Protein AF-A0A6G3WTQ7-F1 (afdb_monomer)

Foldseek 3Di:
DDDDDDDDDDDPDDDDPDPDDDDDDDPDPQDQEEWEWEDACDPPDTPDGDPDHDFFKYKYKYAYAVVSHHPPQDKWWKAWDQPDPQADNQDGDIDIAGCPDPVSRIDIDMGGGDPHHIDIDTD

Mean predicted aligned error: 11.25 Å

Sequence (123 aa):
MALLASLLMVLGLTSTAAYGKGGDAPPAAAADQVLTWTAGDPIDRYLSAPKTAVAGRATIVFENSTATGNTTSMPHTLTFSVSDPEFNNDVQLNILANPGDAEGGKHSVEVTLSPGRYFYHCT

Secondary structure (DSSP, 8-state):
------------------------PPPP----EEEEEE--S-SS--SB--S---SEEEEEEEE-STTTT--S---EEEEE--S-TTS------EEEE-TTSTTTTEEEEEEEEPSS---EE--

Structure (mmCIF, N/CA/C/O backbone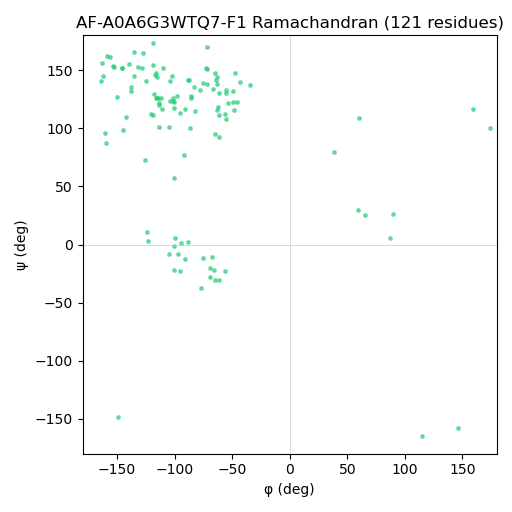):
data_AF-A0A6G3WTQ7-F1
#
_entry.id   AF-A0A6G3WTQ7-F1
#
loop_
_atom_site.group_PDB
_atom_site.id
_atom_site.type_symbol
_atom_site.label_atom_id
_atom_site.label_alt_id
_atom_site.label_comp_id
_atom_site.label_asym_id
_atom_site.label_entity_id
_atom_site.label_seq_id
_atom_site.pdbx_PDB_ins_code
_atom_site.Cartn_x
_atom_site.Cartn_y
_atom_site.Cartn_z
_atom_site.occupancy
_atom_site.B_iso_or_equiv
_atom_site.auth_seq_id
_atom_site.auth_comp_id
_atom_site.auth_asym_id
_atom_site.auth_atom_id
_atom_site.pdbx_PDB_model_num
ATOM 1 N N . MET A 1 1 ? -6.440 -67.638 20.019 1.00 42.34 1 MET A N 1
ATOM 2 C CA . MET A 1 1 ? -5.842 -66.297 19.828 1.00 42.34 1 MET A CA 1
ATOM 3 C C . MET A 1 1 ? -6.607 -65.636 18.690 1.00 42.34 1 MET A C 1
ATOM 5 O O . MET A 1 1 ? -6.567 -66.205 17.615 1.00 42.34 1 MET A O 1
ATOM 9 N N . ALA A 1 2 ? -7.404 -64.576 18.801 1.00 44.59 2 ALA A N 1
ATOM 10 C CA . ALA A 1 2 ? -7.701 -63.565 19.822 1.00 44.59 2 ALA A CA 1
ATOM 11 C C . ALA A 1 2 ? -9.185 -63.148 19.603 1.00 44.59 2 ALA A C 1
ATOM 13 O O . ALA A 1 2 ? -9.630 -63.104 18.463 1.00 44.59 2 ALA A O 1
ATOM 14 N N . LEU A 1 3 ? -10.059 -63.193 20.614 1.00 41.69 3 LEU A N 1
ATOM 15 C CA . LEU A 1 3 ? -10.460 -62.097 21.519 1.00 41.69 3 LEU A CA 1
ATOM 16 C C . LEU A 1 3 ? -11.105 -60.874 20.828 1.00 41.69 3 LEU A C 1
ATOM 18 O O . LEU A 1 3 ? -10.444 -60.092 20.154 1.00 41.69 3 LEU A O 1
ATOM 22 N N . LEU A 1 4 ? -12.421 -60.761 21.066 1.00 48.34 4 LEU A N 1
ATOM 23 C CA . LEU A 1 4 ? -13.329 -59.627 20.862 1.00 48.34 4 LEU A CA 1
ATOM 24 C C . LEU A 1 4 ? -12.772 -58.302 21.408 1.00 48.34 4 LEU A C 1
ATOM 26 O O . LEU A 1 4 ? -12.224 -58.291 22.508 1.00 48.34 4 LEU A O 1
ATOM 30 N N . ALA A 1 5 ? -13.111 -57.189 20.749 1.00 51.09 5 ALA A N 1
ATOM 31 C CA . ALA A 1 5 ? -13.411 -55.925 21.427 1.00 51.09 5 ALA A CA 1
ATOM 32 C C . ALA A 1 5 ? -14.223 -54.991 20.511 1.00 51.09 5 ALA A C 1
ATOM 34 O O . ALA A 1 5 ? -13.680 -54.264 19.684 1.00 51.09 5 ALA A O 1
ATOM 35 N N . SER A 1 6 ? -15.542 -55.018 20.682 1.00 52.22 6 SER A N 1
ATOM 36 C CA . SER A 1 6 ? -16.436 -53.925 20.301 1.00 52.22 6 SER A CA 1
ATOM 37 C C . SER A 1 6 ? -16.329 -52.833 21.368 1.00 52.22 6 SER A C 1
ATOM 39 O O . SER A 1 6 ? -16.458 -53.150 22.550 1.00 52.22 6 SER A O 1
ATOM 41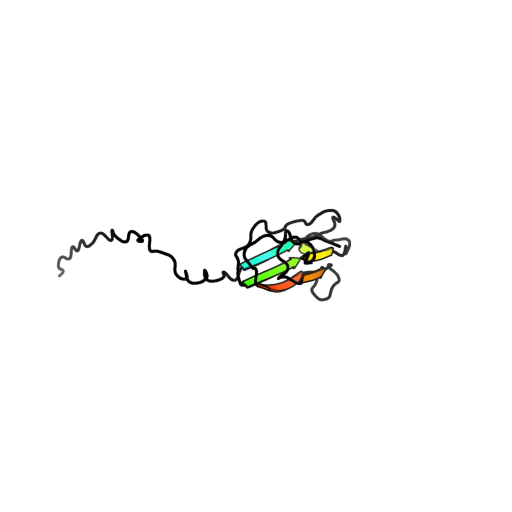 N N . LEU A 1 7 ? -16.170 -51.561 20.991 1.00 58.59 7 LEU A N 1
ATOM 42 C CA . LEU A 1 7 ? -16.497 -50.456 21.895 1.00 58.59 7 LEU A CA 1
ATOM 43 C C . LEU A 1 7 ? -17.124 -49.285 21.136 1.00 58.59 7 LEU A C 1
ATOM 45 O O . LEU A 1 7 ? -16.482 -48.590 20.356 1.00 58.59 7 LEU A O 1
ATOM 49 N N . LEU A 1 8 ? -18.415 -49.114 21.399 1.00 57.62 8 LEU A N 1
ATOM 50 C CA . LEU A 1 8 ? -19.262 -47.998 21.018 1.00 57.62 8 LEU A CA 1
ATOM 51 C C . LEU A 1 8 ? -19.290 -47.023 22.207 1.00 57.62 8 LEU A C 1
ATOM 53 O O . LEU A 1 8 ? -19.819 -47.387 23.252 1.00 57.62 8 LEU A O 1
ATOM 57 N N . MET A 1 9 ? -18.725 -45.823 22.068 1.00 57.06 9 MET A N 1
ATOM 58 C CA . MET A 1 9 ? -18.884 -44.661 22.965 1.00 57.06 9 MET A CA 1
ATOM 59 C C . MET A 1 9 ? -18.400 -43.419 22.192 1.00 57.06 9 MET A C 1
ATOM 61 O O . MET A 1 9 ? -17.401 -43.518 21.496 1.00 57.06 9 MET A O 1
ATOM 65 N N . VAL A 1 10 ? -18.973 -42.217 22.223 1.00 59.50 10 VAL A N 1
ATOM 66 C CA . VAL A 1 10 ? -20.124 -41.619 22.903 1.00 59.50 10 VAL A CA 1
ATOM 67 C C . VAL A 1 10 ? -20.440 -40.330 22.116 1.00 59.50 10 VAL A C 1
ATOM 69 O O . VAL A 1 10 ? -19.536 -39.664 21.610 1.00 59.50 10 VAL A O 1
ATOM 72 N N . LEU A 1 11 ? -21.725 -39.987 22.009 1.00 54.50 11 LEU A N 1
ATOM 73 C CA . LEU A 1 11 ? -22.224 -38.682 21.572 1.00 54.50 11 LEU A CA 1
ATOM 74 C C . LEU A 1 11 ? -21.596 -37.551 22.403 1.00 54.50 11 LEU A C 1
ATOM 76 O O . LEU A 1 11 ? -21.814 -37.478 23.608 1.00 54.50 11 LEU A O 1
ATOM 80 N N . GLY A 1 12 ? -20.910 -36.621 21.744 1.00 52.66 12 GLY A N 1
ATOM 81 C CA . GLY A 1 12 ? -20.526 -35.330 22.312 1.00 52.66 12 GLY A CA 1
ATOM 82 C C . GLY A 1 12 ? -21.460 -34.208 21.857 1.00 52.66 12 GLY A C 1
ATOM 83 O O . GLY A 1 12 ? -21.001 -33.250 21.246 1.00 52.66 12 GLY A O 1
ATOM 84 N N . LEU A 1 13 ? -22.769 -34.319 22.110 1.00 52.97 13 LEU A N 1
ATOM 85 C CA . LEU A 1 13 ? -23.626 -33.131 22.169 1.00 52.97 13 LEU A CA 1
ATOM 86 C C . LEU A 1 13 ? -23.465 -32.535 23.568 1.00 52.97 13 LEU A C 1
ATOM 88 O O . LEU A 1 13 ? -23.848 -33.194 24.523 1.00 52.97 13 LEU A O 1
ATOM 92 N N . THR A 1 14 ? -22.910 -31.325 23.664 1.00 51.75 14 THR A N 1
ATOM 93 C CA . THR A 1 14 ? -23.480 -30.159 24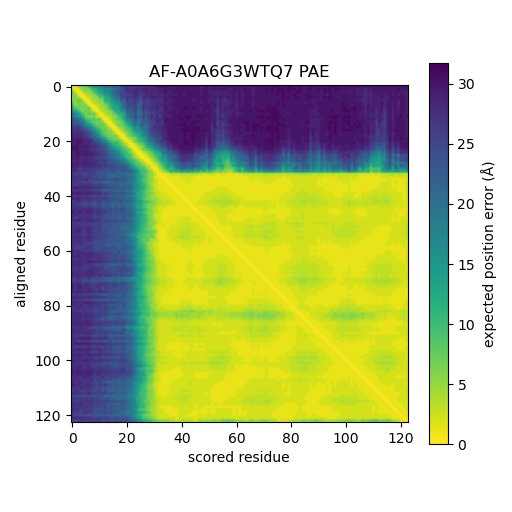.373 1.00 51.75 14 THR A CA 1
ATOM 94 C C . THR A 1 14 ? -22.382 -29.148 24.698 1.00 51.75 14 THR A C 1
ATOM 96 O O . THR A 1 14 ? -21.511 -29.418 25.519 1.00 51.75 14 THR A O 1
ATOM 99 N N . SER A 1 15 ? -22.475 -27.948 24.131 1.00 47.47 15 SER A N 1
ATOM 100 C CA . SER A 1 15 ? -22.249 -26.699 24.867 1.00 47.47 15 SER A CA 1
ATOM 101 C C . SER A 1 15 ? -22.912 -25.574 24.084 1.00 47.47 15 SER A C 1
ATOM 103 O O . SER A 1 15 ? -22.325 -24.943 23.212 1.00 47.47 15 SER A O 1
ATOM 105 N N . THR A 1 16 ? -24.192 -25.369 24.377 1.00 49.09 16 THR A N 1
ATOM 106 C CA . THR A 1 16 ? -24.873 -24.098 24.149 1.00 49.09 16 THR A CA 1
ATOM 107 C C . THR A 1 16 ? -24.081 -23.020 24.883 1.00 49.09 16 THR A C 1
ATOM 109 O O . THR A 1 16 ? -24.087 -22.994 26.115 1.00 49.09 16 THR A O 1
ATOM 112 N N . ALA A 1 17 ? -23.369 -22.161 24.153 1.00 52.56 17 ALA A N 1
ATOM 113 C CA . ALA A 1 17 ? -22.762 -20.982 24.749 1.00 52.56 17 ALA A CA 1
ATOM 114 C C . ALA A 1 17 ? -23.888 -20.110 25.317 1.00 52.56 17 ALA A C 1
ATOM 116 O O . ALA A 1 17 ? -24.747 -19.609 24.591 1.00 52.56 17 ALA A O 1
ATOM 117 N N . ALA A 1 18 ? -23.919 -20.025 26.644 1.00 45.72 18 ALA A N 1
ATOM 118 C CA . ALA A 1 18 ? -24.842 -19.200 27.390 1.00 45.72 18 ALA A CA 1
ATOM 119 C C . ALA A 1 18 ? -24.620 -17.727 27.026 1.00 45.72 18 ALA A C 1
ATOM 121 O O . ALA A 1 18 ? -23.495 -17.230 27.066 1.00 45.72 18 ALA A O 1
ATOM 122 N N . TYR A 1 19 ? -25.705 -17.021 26.710 1.00 53.38 19 TYR A N 1
ATOM 123 C CA . TYR A 1 19 ? -25.718 -15.565 26.655 1.00 53.38 19 TYR A CA 1
ATOM 124 C C . TYR A 1 19 ? -25.473 -15.025 28.070 1.00 53.38 19 TYR A C 1
ATOM 126 O O . TYR A 1 19 ? -26.384 -14.938 28.892 1.00 53.38 19 TYR A O 1
ATOM 134 N N . GLY A 1 20 ? -24.208 -14.722 28.360 1.00 46.59 20 GLY A N 1
ATOM 135 C CA . GLY A 1 20 ? -23.734 -14.097 29.587 1.00 46.59 20 GLY A CA 1
ATOM 136 C C . GLY A 1 20 ? -23.393 -12.628 29.349 1.00 46.59 20 GLY A C 1
ATOM 137 O O . GLY A 1 20 ? -22.605 -12.291 28.473 1.00 46.59 20 GLY A O 1
ATOM 138 N N . LYS A 1 21 ? -24.037 -11.773 30.141 1.00 46.03 21 LYS A N 1
ATOM 139 C CA . LYS A 1 21 ? -23.825 -10.334 30.352 1.00 46.03 21 LYS A CA 1
ATOM 140 C C . LYS A 1 21 ? -22.341 -9.913 30.266 1.00 46.03 21 LYS A C 1
ATOM 142 O O . LYS A 1 21 ? -21.483 -10.571 30.838 1.00 46.03 21 LYS A O 1
ATOM 147 N N . GLY A 1 22 ? -22.102 -8.784 29.590 1.00 51.78 22 GLY A N 1
ATOM 148 C CA . GLY A 1 22 ? -20.798 -8.223 29.227 1.00 51.78 22 GLY A CA 1
ATOM 149 C C . GLY A 1 22 ? -19.692 -8.239 30.286 1.00 51.78 22 GLY A C 1
ATOM 150 O O . GLY A 1 22 ? -19.909 -7.915 31.452 1.00 51.78 22 GLY A O 1
ATOM 151 N N . GLY A 1 23 ? -18.492 -8.542 29.799 1.00 48.19 23 GLY A N 1
ATOM 152 C CA . GLY A 1 23 ? -17.219 -8.437 30.496 1.00 48.19 23 GLY A CA 1
ATOM 153 C C . GLY A 1 23 ? -16.129 -9.022 29.606 1.00 48.19 23 GLY A C 1
ATOM 154 O O . GLY A 1 23 ? -16.045 -10.237 29.498 1.00 48.19 23 GLY A O 1
ATOM 155 N N . ASP A 1 24 ? -15.393 -8.140 28.927 1.00 53.72 24 ASP A N 1
ATOM 156 C CA . ASP A 1 24 ? -14.103 -8.380 28.267 1.00 53.72 24 ASP A CA 1
ATOM 157 C C . ASP A 1 24 ? -13.961 -9.745 27.567 1.00 53.72 24 ASP A C 1
ATOM 159 O O . ASP A 1 24 ? -13.354 -10.690 28.074 1.00 53.72 24 ASP A O 1
ATOM 163 N N . ALA A 1 25 ? -14.537 -9.852 26.364 1.00 53.09 25 ALA A N 1
ATOM 164 C CA . ALA A 1 25 ? -14.079 -10.884 25.444 1.00 53.09 25 ALA A CA 1
ATOM 165 C C . ALA A 1 25 ? -12.563 -10.680 25.259 1.00 53.09 25 ALA A C 1
ATOM 167 O O . ALA A 1 25 ? -12.169 -9.542 24.987 1.00 53.09 25 ALA A O 1
ATOM 168 N N . PRO A 1 26 ? -11.721 -11.727 25.391 1.00 51.16 26 PRO A N 1
ATOM 169 C CA . PRO A 1 26 ? -10.304 -11.605 25.080 1.00 51.16 26 PRO A CA 1
ATOM 170 C C . PRO A 1 26 ? -10.183 -10.944 23.706 1.00 51.16 26 PRO A C 1
ATOM 172 O O . PRO A 1 26 ? -10.916 -11.373 22.802 1.00 51.16 26 PRO A O 1
ATOM 175 N N . PRO A 1 27 ? -9.337 -9.907 23.529 1.00 56.03 27 PRO A N 1
ATOM 176 C CA . PRO A 1 27 ? -9.131 -9.330 22.211 1.00 56.03 27 PRO A CA 1
ATOM 177 C C . PRO A 1 27 ? -8.849 -10.490 21.267 1.00 56.03 27 PRO A C 1
ATOM 179 O O . PRO A 1 27 ? -7.983 -11.322 21.555 1.00 56.03 27 PRO A O 1
ATOM 182 N N . ALA A 1 28 ? -9.666 -10.603 20.214 1.00 57.97 28 ALA A N 1
ATOM 183 C CA . ALA A 1 28 ? -9.489 -11.631 19.205 1.00 57.97 28 ALA A CA 1
ATOM 184 C C . ALA A 1 28 ? -8.004 -11.643 18.851 1.00 57.97 28 ALA A C 1
ATOM 186 O O . ALA A 1 28 ? -7.456 -10.579 18.554 1.00 57.97 28 ALA A O 1
ATOM 187 N N . ALA A 1 29 ? -7.346 -12.799 19.003 1.00 55.53 29 ALA A N 1
ATOM 188 C CA . ALA A 1 29 ? -5.921 -12.912 18.737 1.00 55.53 29 ALA A CA 1
ATOM 189 C C . ALA A 1 29 ? -5.666 -12.274 17.371 1.00 55.53 29 ALA A C 1
ATOM 191 O O . ALA A 1 29 ? -6.250 -12.717 16.379 1.00 55.53 29 ALA A O 1
ATOM 192 N N . ALA A 1 30 ? -4.901 -11.178 17.356 1.00 59.00 30 ALA A N 1
ATOM 193 C CA . ALA A 1 30 ? -4.605 -10.465 16.129 1.00 59.00 30 ALA A CA 1
ATOM 194 C C . ALA A 1 30 ? -3.973 -11.482 15.184 1.00 59.00 30 ALA A C 1
ATOM 196 O O . ALA A 1 30 ? -2.901 -12.013 15.475 1.00 59.00 30 ALA A O 1
ATOM 197 N N . ALA A 1 31 ? -4.672 -11.819 14.103 1.00 59.50 31 ALA A N 1
ATOM 198 C CA . ALA A 1 31 ? -4.037 -12.554 13.034 1.00 59.50 31 ALA A CA 1
ATOM 199 C C . ALA A 1 31 ? -2.945 -11.624 12.512 1.00 59.50 31 ALA A C 1
ATOM 201 O O . ALA A 1 31 ? -3.276 -10.541 12.028 1.00 59.50 31 ALA A O 1
ATOM 202 N N . ASP A 1 32 ? -1.677 -12.021 12.648 1.00 80.69 32 ASP A N 1
ATOM 203 C CA . ASP A 1 32 ? -0.580 -11.354 11.955 1.00 80.69 32 ASP A CA 1
ATOM 204 C C . ASP A 1 32 ? -0.880 -11.519 10.451 1.00 80.69 32 ASP A C 1
ATOM 206 O O . ASP A 1 32 ? -0.640 -12.566 9.847 1.00 80.69 32 ASP A O 1
ATOM 210 N N . GLN A 1 33 ? -1.575 -10.530 9.883 1.00 95.62 33 GLN A N 1
ATOM 211 C CA . GLN A 1 33 ? -2.112 -10.570 8.527 1.00 95.62 33 GLN A CA 1
ATOM 212 C C . GLN A 1 33 ? -1.216 -9.749 7.609 1.00 95.62 33 GLN A C 1
ATOM 214 O O . GLN A 1 33 ? -0.714 -8.695 7.998 1.00 95.62 33 GLN A O 1
ATOM 219 N N . VAL A 1 34 ? -1.064 -10.198 6.368 1.00 97.94 34 VAL A N 1
ATOM 220 C CA . VAL A 1 34 ? -0.336 -9.444 5.350 1.00 97.94 34 VAL A CA 1
ATOM 221 C C . VAL A 1 34 ? -1.339 -8.761 4.431 1.00 97.94 34 VAL A C 1
ATOM 223 O O . VAL A 1 34 ? -2.201 -9.409 3.838 1.00 97.94 34 VAL A O 1
ATOM 226 N N . LEU A 1 35 ? -1.225 -7.444 4.322 1.00 98.50 35 LEU A N 1
ATOM 227 C CA . LEU A 1 35 ? -2.053 -6.585 3.490 1.00 98.50 35 LEU A CA 1
ATOM 228 C C . LEU A 1 35 ? -1.194 -6.047 2.351 1.00 98.50 35 LEU A C 1
ATOM 230 O O . LEU A 1 35 ? -0.226 -5.336 2.599 1.00 98.50 35 LEU A O 1
ATOM 234 N N . THR A 1 36 ? -1.521 -6.394 1.108 1.00 98.75 36 THR A N 1
ATOM 235 C CA . THR A 1 36 ? -0.691 -6.039 -0.052 1.00 98.75 36 THR A CA 1
ATOM 236 C C . THR A 1 36 ? -1.405 -5.075 -0.988 1.00 98.75 36 THR A C 1
ATOM 238 O O . THR A 1 36 ? -2.497 -5.368 -1.477 1.00 98.75 36 THR A O 1
ATOM 241 N N . TRP A 1 37 ? -0.743 -3.958 -1.272 1.00 98.81 37 TRP A N 1
ATOM 242 C CA . TRP A 1 37 ? -1.071 -3.023 -2.342 1.00 98.81 37 TRP A CA 1
ATOM 243 C C . TRP A 1 37 ? -0.091 -3.221 -3.491 1.00 98.81 37 TRP A C 1
ATOM 245 O O . TRP A 1 37 ? 1.107 -3.396 -3.259 1.00 98.81 37 TRP A O 1
ATOM 255 N N . THR A 1 38 ? -0.586 -3.154 -4.724 1.00 98.88 38 THR A N 1
ATOM 256 C CA . THR A 1 38 ? 0.269 -3.204 -5.915 1.00 98.88 38 THR A CA 1
ATOM 257 C C . THR A 1 38 ? 0.037 -2.005 -6.823 1.00 98.88 38 THR A C 1
ATOM 259 O O . THR A 1 38 ? -1.100 -1.567 -7.020 1.00 98.88 38 THR A O 1
ATOM 262 N N . ALA A 1 39 ? 1.119 -1.480 -7.386 1.00 98.88 39 ALA A N 1
ATOM 263 C CA . ALA A 1 39 ? 1.118 -0.446 -8.414 1.00 98.88 39 ALA A CA 1
ATOM 264 C C . ALA A 1 39 ? 1.972 -0.888 -9.615 1.00 98.88 39 ALA A C 1
ATOM 266 O O . ALA A 1 39 ? 2.713 -1.870 -9.538 1.00 98.88 39 ALA A O 1
ATOM 267 N N . GLY A 1 40 ? 1.812 -0.197 -10.740 1.00 98.69 40 GLY A N 1
ATOM 268 C CA . GLY A 1 40 ? 2.496 -0.491 -11.999 1.00 98.69 40 GLY A CA 1
ATOM 269 C C . GLY A 1 40 ? 2.717 0.794 -12.789 1.00 98.69 40 GLY A C 1
ATOM 270 O O . GLY A 1 40 ? 2.839 1.857 -12.204 1.00 98.69 40 GLY A O 1
ATOM 271 N N . ASP A 1 41 ? 2.708 0.716 -14.116 1.00 98.69 41 ASP A N 1
ATOM 272 C CA . ASP A 1 41 ? 2.768 1.911 -14.973 1.00 98.69 41 ASP A CA 1
ATOM 273 C C . ASP A 1 41 ? 1.559 2.886 -14.882 1.00 98.69 41 ASP A C 1
ATOM 275 O O . ASP A 1 41 ? 1.752 4.081 -15.126 1.00 98.69 41 ASP A O 1
ATOM 279 N N . PRO A 1 42 ? 0.306 2.456 -14.599 1.00 98.31 42 PRO A N 1
ATOM 280 C CA . PRO A 1 42 ? -0.835 3.376 -14.551 1.00 98.31 42 PRO A CA 1
ATOM 281 C C . PRO A 1 42 ? -0.775 4.393 -13.404 1.00 98.31 42 PRO A C 1
ATOM 283 O O . PRO A 1 42 ? -0.603 4.024 -12.249 1.00 98.31 42 PRO A O 1
ATOM 286 N N . ILE A 1 43 ? -1.045 5.664 -13.713 1.00 97.19 43 ILE A N 1
ATOM 287 C CA . ILE A 1 43 ? -1.018 6.768 -12.734 1.00 97.19 43 ILE A CA 1
ATOM 288 C C . ILE A 1 43 ? -2.350 7.047 -12.033 1.00 97.19 43 ILE A C 1
ATOM 290 O O . ILE A 1 43 ? -2.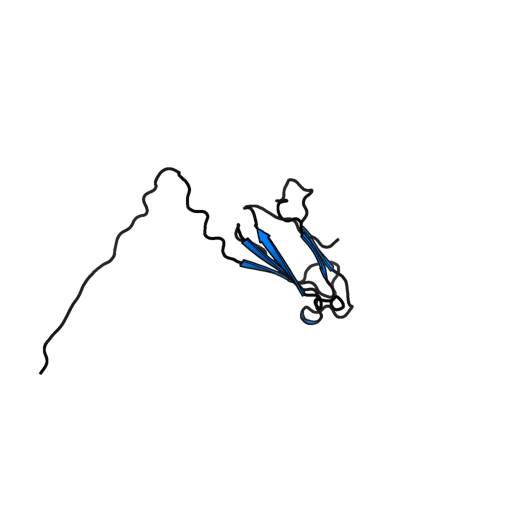405 7.807 -11.073 1.00 97.19 43 ILE A O 1
ATOM 294 N N . ASP A 1 44 ? -3.438 6.474 -12.533 1.00 97.56 44 ASP A N 1
ATOM 295 C CA . ASP A 1 44 ? -4.809 6.787 -12.127 1.00 97.56 44 ASP A CA 1
ATOM 296 C C . ASP A 1 44 ? -5.372 5.820 -11.077 1.00 97.56 44 ASP A C 1
ATOM 298 O O . ASP A 1 44 ? -6.470 6.038 -10.564 1.00 97.56 44 ASP A O 1
ATOM 302 N N . ARG A 1 45 ? -4.658 4.730 -10.769 1.00 97.88 45 ARG A N 1
ATOM 303 C CA . ARG A 1 45 ? -5.130 3.679 -9.861 1.00 97.88 45 ARG A CA 1
ATOM 304 C C . ARG A 1 45 ? -4.003 2.785 -9.357 1.00 97.88 45 ARG A C 1
ATOM 306 O O . ARG A 1 45 ? -3.023 2.543 -10.052 1.00 97.88 45 ARG A O 1
ATOM 313 N N . TYR A 1 46 ? -4.244 2.161 -8.211 1.00 98.69 46 TYR A N 1
ATOM 314 C CA . TYR A 1 46 ? -3.547 0.932 -7.838 1.00 98.69 46 TYR A CA 1
ATOM 315 C C . TYR A 1 46 ? -4.034 -0.246 -8.692 1.00 98.69 46 TYR A C 1
ATOM 317 O O . TYR A 1 46 ? -5.190 -0.284 -9.122 1.00 98.69 46 TYR A O 1
ATOM 325 N N . LEU A 1 47 ? -3.168 -1.235 -8.910 1.00 98.75 47 LEU A N 1
ATOM 326 C CA . LEU A 1 47 ? -3.522 -2.472 -9.611 1.00 98.75 47 LEU A CA 1
ATOM 327 C C . LEU A 1 47 ? -4.322 -3.417 -8.709 1.00 98.75 47 LEU A C 1
ATOM 329 O O . LEU A 1 47 ? -5.264 -4.069 -9.162 1.00 98.75 47 LEU A O 1
ATOM 333 N N . SER A 1 48 ? -3.977 -3.469 -7.423 1.00 98.81 48 SER A N 1
ATOM 334 C CA . SER A 1 48 ? -4.739 -4.185 -6.405 1.00 98.81 48 SER A CA 1
ATOM 335 C C . SER A 1 48 ? -4.547 -3.559 -5.027 1.00 98.81 48 SER A C 1
ATOM 337 O O . SER A 1 48 ? -3.522 -2.937 -4.745 1.00 98.81 48 SER A O 1
ATOM 339 N N . ALA A 1 49 ? -5.553 -3.730 -4.172 1.00 98.62 49 ALA A N 1
ATOM 340 C CA . ALA A 1 49 ? -5.518 -3.318 -2.779 1.00 98.62 49 ALA A CA 1
ATOM 341 C C . ALA A 1 49 ? -6.464 -4.195 -1.938 1.00 98.62 49 ALA A C 1
ATOM 343 O O . ALA A 1 49 ? -7.458 -4.712 -2.472 1.00 98.62 49 ALA A O 1
ATOM 344 N N . PRO A 1 50 ? -6.211 -4.354 -0.627 1.00 98.12 50 PRO A N 1
ATOM 345 C CA . PRO A 1 50 ? -7.117 -5.055 0.271 1.00 98.12 50 PRO A CA 1
ATOM 346 C C . PRO A 1 50 ? -8.452 -4.314 0.392 1.00 98.12 50 PRO A C 1
ATOM 348 O O . PRO A 1 50 ? -8.500 -3.086 0.459 1.00 98.12 50 PRO A O 1
ATOM 351 N N . LYS A 1 51 ? -9.552 -5.071 0.454 1.00 97.44 51 LYS A N 1
ATOM 352 C CA . LYS A 1 51 ? -10.904 -4.517 0.663 1.00 97.44 51 LYS A CA 1
ATOM 353 C C . LYS A 1 51 ? -11.335 -4.529 2.128 1.00 97.44 51 LYS A C 1
ATOM 355 O O . LYS A 1 51 ? -12.230 -3.786 2.513 1.00 97.44 51 LYS A O 1
ATOM 360 N N . THR A 1 52 ? -10.721 -5.397 2.923 1.00 96.62 52 THR A N 1
ATOM 361 C CA . THR A 1 52 ? -11.012 -5.613 4.341 1.00 96.62 52 THR A CA 1
ATOM 362 C C . THR A 1 52 ? -9.717 -5.946 5.067 1.00 96.62 52 THR A C 1
ATOM 364 O O . THR A 1 52 ? -8.824 -6.547 4.471 1.00 96.62 52 THR A O 1
ATOM 367 N N . ALA A 1 53 ? -9.655 -5.619 6.352 1.00 96.25 53 ALA A N 1
ATOM 368 C CA . ALA A 1 53 ? -8.579 -6.006 7.252 1.00 96.25 53 ALA A CA 1
ATOM 369 C C . ALA A 1 53 ? -9.167 -6.389 8.615 1.00 96.25 53 ALA A C 1
ATOM 371 O O . ALA A 1 5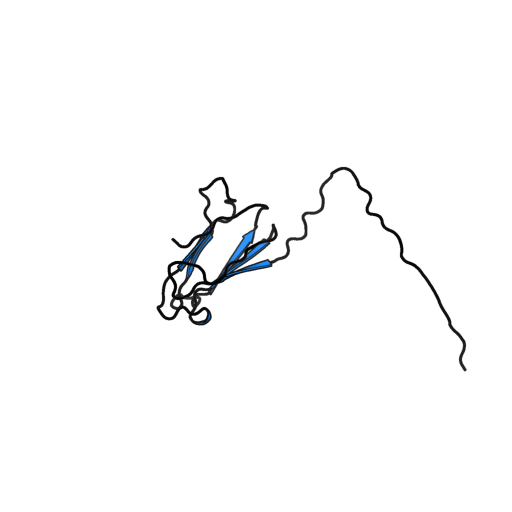3 ? -10.257 -5.940 8.980 1.00 96.25 53 ALA A O 1
ATOM 372 N N . VAL A 1 54 ? -8.452 -7.223 9.360 1.00 95.62 54 VAL A N 1
ATOM 373 C CA . VAL A 1 54 ? -8.763 -7.535 10.760 1.00 95.62 54 VAL A CA 1
ATOM 374 C C . VAL A 1 54 ? -8.083 -6.492 11.652 1.00 95.62 54 VAL A C 1
ATOM 376 O O . VAL A 1 54 ? -6.968 -6.067 11.361 1.00 95.62 54 VAL A O 1
ATOM 379 N N . ALA A 1 55 ? -8.730 -6.058 12.730 1.00 95.56 55 ALA A N 1
ATOM 380 C CA . ALA A 1 55 ? -8.064 -5.203 13.711 1.00 95.56 55 ALA A CA 1
ATOM 381 C C . ALA A 1 55 ? -6.916 -5.962 14.408 1.00 95.56 55 ALA A C 1
ATOM 383 O O . ALA A 1 55 ? -7.003 -7.171 14.624 1.00 95.56 55 ALA A O 1
ATOM 384 N N . GLY A 1 56 ? -5.858 -5.249 14.785 1.00 94.94 56 GLY A N 1
ATOM 385 C CA . GLY A 1 56 ? -4.654 -5.806 15.398 1.00 94.94 56 GLY A CA 1
ATOM 386 C C . GLY A 1 56 ? -3.409 -5.642 14.530 1.00 94.94 56 GLY A C 1
ATOM 387 O O . GLY A 1 56 ? -3.379 -4.827 13.609 1.00 94.94 56 GLY A O 1
ATOM 388 N N . ARG A 1 57 ? -2.350 -6.387 14.863 1.00 96.50 57 ARG A N 1
ATOM 389 C CA . ARG A 1 57 ? -1.083 -6.331 14.128 1.00 96.50 57 ARG A CA 1
ATOM 390 C C . ARG A 1 57 ? -1.258 -6.790 12.683 1.00 96.50 57 ARG A C 1
ATOM 392 O O . ARG A 1 57 ? -1.944 -7.772 12.405 1.00 96.50 57 ARG A O 1
ATOM 399 N N . ALA A 1 58 ? -0.625 -6.069 11.771 1.00 96.94 58 ALA A N 1
ATOM 400 C CA . ALA A 1 58 ? -0.607 -6.384 10.356 1.00 96.94 58 ALA A CA 1
ATOM 401 C C . ALA A 1 58 ? 0.737 -5.992 9.744 1.00 96.94 58 ALA A C 1
ATOM 403 O O . ALA A 1 58 ? 1.378 -5.035 10.174 1.00 96.94 58 ALA A O 1
ATOM 404 N N . THR A 1 59 ? 1.127 -6.693 8.692 1.00 98.25 59 THR A N 1
ATOM 405 C CA . THR A 1 59 ? 2.217 -6.294 7.809 1.00 98.25 59 THR A CA 1
ATOM 406 C C . THR A 1 59 ? 1.615 -5.677 6.555 1.00 98.25 59 THR A C 1
ATOM 408 O O . THR A 1 59 ? 0.910 -6.347 5.801 1.00 98.25 59 THR A O 1
ATOM 411 N N . ILE A 1 60 ? 1.889 -4.401 6.313 1.00 98.56 60 ILE A N 1
ATOM 412 C CA . ILE A 1 60 ? 1.572 -3.729 5.055 1.00 98.56 60 ILE A CA 1
ATOM 413 C C . ILE A 1 60 ? 2.720 -3.967 4.083 1.00 98.56 60 ILE A C 1
ATOM 415 O O . ILE A 1 60 ? 3.868 -3.683 4.409 1.00 98.56 60 ILE A O 1
ATOM 419 N N . VAL A 1 61 ? 2.401 -4.442 2.883 1.00 98.88 61 VAL A N 1
ATOM 420 C CA . VAL A 1 61 ? 3.328 -4.568 1.758 1.00 98.88 61 VAL A CA 1
ATOM 421 C C . VAL A 1 61 ? 2.866 -3.645 0.640 1.00 98.88 61 VAL A C 1
ATOM 423 O O . VAL A 1 61 ? 1.723 -3.742 0.193 1.00 98.88 61 VAL A O 1
ATOM 426 N N . PHE A 1 62 ? 3.757 -2.781 0.162 1.00 98.94 62 PHE A N 1
ATOM 427 C CA . PHE A 1 62 ? 3.538 -2.007 -1.054 1.00 98.94 62 PHE A CA 1
ATOM 428 C C . PHE A 1 62 ? 4.532 -2.451 -2.119 1.00 98.94 62 PHE A C 1
ATOM 430 O O . PHE A 1 62 ? 5.741 -2.385 -1.902 1.00 98.94 62 PHE A O 1
ATOM 437 N N . GLU A 1 63 ? 4.018 -2.933 -3.250 1.00 98.88 63 GLU A N 1
ATOM 438 C CA . GLU A 1 63 ? 4.840 -3.402 -4.360 1.00 98.88 63 GLU A CA 1
ATOM 439 C C . GLU A 1 63 ? 4.554 -2.604 -5.638 1.00 98.88 63 GLU A C 1
ATOM 441 O O . GLU A 1 63 ? 3.479 -2.693 -6.233 1.00 98.88 63 GLU A O 1
ATOM 446 N N . ASN A 1 64 ? 5.546 -1.825 -6.054 1.00 98.88 64 ASN A N 1
ATOM 447 C CA . ASN A 1 64 ? 5.610 -1.094 -7.309 1.00 98.88 64 ASN A CA 1
ATOM 448 C C . ASN A 1 64 ? 6.912 -1.465 -8.036 1.00 98.88 64 ASN A C 1
ATOM 450 O O . ASN A 1 64 ? 7.876 -0.698 -8.055 1.00 98.88 64 ASN A O 1
ATOM 454 N N . SER A 1 65 ? 6.960 -2.684 -8.566 1.00 98.81 65 SER A N 1
ATOM 455 C CA . SER A 1 65 ? 8.160 -3.313 -9.118 1.00 98.81 65 SER A CA 1
ATOM 456 C C . SER A 1 65 ? 7.988 -3.636 -10.606 1.00 98.81 65 SER A C 1
ATOM 458 O O . SER A 1 65 ? 6.897 -3.541 -11.177 1.00 98.81 65 SER A O 1
ATOM 460 N N . THR A 1 66 ? 9.059 -4.088 -11.260 1.00 98.62 66 THR A N 1
ATOM 461 C CA . THR A 1 66 ? 8.935 -4.656 -12.613 1.00 98.62 66 THR A CA 1
ATOM 462 C C . THR A 1 66 ? 8.037 -5.897 -12.629 1.00 98.62 66 THR A C 1
ATOM 464 O O . THR A 1 66 ? 7.334 -6.128 -13.611 1.00 98.62 66 THR A O 1
ATOM 467 N N . ALA A 1 67 ? 7.994 -6.667 -11.533 1.00 98.62 67 ALA A N 1
ATOM 468 C CA . ALA A 1 67 ? 7.148 -7.852 -11.402 1.00 98.62 67 ALA A CA 1
ATOM 469 C C . ALA A 1 67 ? 5.651 -7.515 -11.313 1.00 98.62 67 ALA A C 1
ATOM 471 O O . ALA A 1 67 ? 4.826 -8.314 -11.756 1.00 98.62 67 ALA A O 1
ATOM 472 N N . THR A 1 68 ? 5.289 -6.331 -10.810 1.00 98.56 68 THR A N 1
ATOM 473 C CA . THR A 1 68 ? 3.905 -5.828 -10.831 1.00 98.56 68 THR A CA 1
ATOM 474 C C . THR A 1 68 ? 3.566 -5.050 -12.104 1.00 98.56 68 THR A C 1
ATOM 476 O O . THR A 1 68 ? 2.437 -4.590 -12.255 1.00 98.56 68 THR A O 1
ATOM 479 N N . GLY A 1 69 ? 4.497 -4.946 -13.058 1.00 98.56 69 GLY A N 1
ATOM 480 C CA . GLY A 1 69 ? 4.265 -4.302 -14.350 1.00 98.56 69 GLY A CA 1
ATOM 481 C C . GLY A 1 69 ? 4.567 -2.805 -14.373 1.00 98.56 69 GLY A C 1
ATOM 482 O O . GLY A 1 69 ? 3.979 -2.088 -15.176 1.00 98.56 69 GLY A O 1
ATOM 483 N N . ASN A 1 70 ? 5.461 -2.321 -13.508 1.00 98.69 70 ASN A N 1
ATOM 484 C CA . ASN A 1 70 ? 6.078 -1.011 -13.680 1.00 98.69 70 ASN A CA 1
ATOM 485 C C . ASN A 1 70 ? 7.321 -1.137 -14.570 1.00 98.69 70 ASN A C 1
ATOM 487 O O . ASN A 1 70 ? 8.384 -1.573 -14.125 1.00 98.69 70 ASN A O 1
ATOM 491 N N . THR A 1 71 ? 7.176 -0.793 -15.844 1.00 98.25 71 THR A N 1
ATOM 492 C CA . THR A 1 71 ? 8.249 -0.835 -16.849 1.00 98.25 71 THR A CA 1
ATOM 493 C C . THR A 1 71 ? 8.795 0.548 -17.197 1.00 98.25 71 THR A C 1
ATOM 495 O O . THR A 1 71 ? 9.813 0.662 -17.879 1.00 98.25 71 THR A O 1
ATOM 498 N N . THR A 1 72 ? 8.145 1.599 -16.701 1.00 97.94 72 THR A N 1
ATOM 499 C CA . THR A 1 72 ? 8.480 3.006 -16.955 1.00 97.94 72 THR A CA 1
ATOM 500 C C . THR A 1 72 ? 9.260 3.665 -15.819 1.00 97.94 72 THR A C 1
ATOM 502 O O . THR A 1 72 ? 9.624 4.836 -15.922 1.00 97.94 72 THR A O 1
ATOM 505 N N . SER A 1 73 ? 9.526 2.925 -14.741 1.00 97.81 73 SER A N 1
ATOM 506 C CA . SER A 1 73 ? 10.051 3.444 -13.475 1.00 97.81 73 SER A CA 1
ATOM 507 C C . SER A 1 73 ? 9.144 4.502 -12.829 1.00 97.81 73 SER A C 1
ATOM 509 O O . SER A 1 73 ? 9.631 5.384 -12.123 1.00 97.81 73 SER A O 1
ATOM 511 N N . MET A 1 74 ? 7.828 4.426 -13.059 1.00 98.56 74 MET A N 1
ATOM 512 C CA . MET A 1 74 ? 6.849 5.371 -12.515 1.00 98.56 74 MET A CA 1
ATOM 513 C C . MET A 1 74 ? 6.838 5.323 -10.977 1.00 98.56 74 MET A C 1
ATOM 515 O O . MET A 1 74 ? 6.528 4.274 -10.409 1.00 98.56 74 MET A O 1
ATOM 519 N N . PRO A 1 75 ? 7.159 6.411 -10.262 1.00 98.50 75 PRO A N 1
ATOM 520 C CA . PRO A 1 75 ? 7.039 6.427 -8.813 1.00 98.50 75 PRO A CA 1
ATOM 521 C C . PRO A 1 75 ? 5.575 6.453 -8.372 1.00 98.50 75 PRO A C 1
ATOM 523 O O . PRO A 1 75 ? 4.766 7.209 -8.904 1.00 98.50 75 PRO A O 1
ATOM 526 N N . HIS A 1 76 ? 5.263 5.673 -7.340 1.00 98.88 76 HIS A N 1
ATOM 527 C CA . HIS A 1 76 ? 3.974 5.713 -6.657 1.00 98.88 76 HIS A CA 1
ATOM 528 C C . HIS A 1 76 ? 4.162 5.778 -5.154 1.00 98.88 76 HIS A C 1
ATOM 530 O O . HIS A 1 76 ? 5.151 5.261 -4.626 1.00 98.88 76 HIS A O 1
ATOM 536 N N . THR A 1 77 ? 3.183 6.368 -4.471 1.00 98.81 77 THR A N 1
ATOM 537 C CA . THR A 1 77 ? 3.105 6.330 -3.015 1.00 98.81 77 THR A CA 1
ATOM 538 C C . THR A 1 77 ? 1.951 5.467 -2.519 1.00 98.81 77 THR A C 1
ATOM 540 O O . THR A 1 77 ? 0.925 5.312 -3.187 1.00 98.81 77 THR A O 1
ATOM 543 N N . LEU A 1 78 ? 2.120 4.900 -1.327 1.00 98.88 78 LEU A N 1
ATOM 544 C CA . LEU A 1 78 ? 1.035 4.421 -0.477 1.00 98.88 78 LEU A CA 1
ATOM 545 C C . LEU A 1 78 ? 1.002 5.297 0.775 1.00 98.88 78 LEU A C 1
ATOM 547 O O . LEU A 1 78 ? 1.799 5.100 1.696 1.00 98.88 78 LEU A O 1
ATOM 551 N N . THR A 1 79 ? 0.072 6.249 0.792 1.00 98.62 79 THR A N 1
ATOM 552 C CA . THR A 1 79 ? -0.090 7.214 1.883 1.00 98.62 79 THR A CA 1
ATOM 553 C C . THR A 1 79 ? -1.409 6.984 2.596 1.00 98.62 79 THR A C 1
ATOM 555 O O . THR A 1 79 ? -2.468 7.074 1.978 1.00 98.62 79 THR A O 1
ATOM 558 N N . PHE A 1 80 ? -1.360 6.731 3.902 1.00 98.38 80 PHE A N 1
ATOM 559 C CA . PHE A 1 80 ? -2.545 6.697 4.757 1.00 98.38 80 PHE A CA 1
ATOM 560 C C . PHE A 1 80 ? -2.866 8.117 5.230 1.00 98.38 80 PHE A C 1
ATOM 5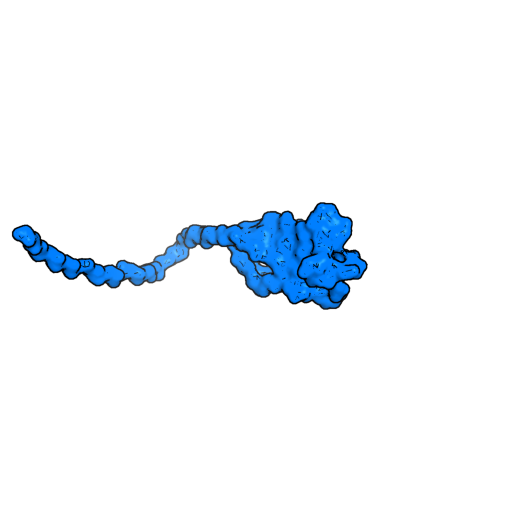62 O O . PHE A 1 80 ? -2.008 8.818 5.766 1.00 98.38 80 PHE A O 1
ATOM 569 N N . SER A 1 81 ? -4.102 8.562 5.003 1.00 97.31 81 SER A N 1
ATOM 570 C CA . SER A 1 81 ? -4.556 9.872 5.462 1.00 97.31 81 SER A CA 1
ATOM 571 C C . SER A 1 81 ? -4.811 9.862 6.962 1.00 97.31 81 SER A C 1
ATOM 573 O O . SER A 1 81 ? -5.401 8.928 7.494 1.00 97.31 81 SER A O 1
ATOM 575 N N . VAL A 1 82 ? -4.405 10.944 7.622 1.00 97.12 82 VAL A N 1
ATOM 576 C CA . VAL A 1 82 ? -4.586 11.158 9.066 1.00 97.12 82 VAL A CA 1
ATOM 577 C C . VAL A 1 82 ? -5.354 12.445 9.381 1.00 97.12 82 VAL A C 1
ATOM 579 O O . VAL A 1 82 ? -5.496 12.813 10.545 1.00 97.12 82 VAL A O 1
ATOM 582 N N . SER A 1 83 ? -5.815 13.161 8.352 1.00 94.69 83 SER A N 1
ATOM 583 C CA . SER A 1 83 ? -6.448 14.481 8.475 1.00 94.69 83 SER A CA 1
ATOM 584 C C . SER A 1 83 ? -7.974 14.450 8.396 1.00 94.69 83 SER A C 1
ATOM 586 O O . SER A 1 83 ? -8.615 15.388 8.869 1.00 94.69 83 SER A O 1
ATOM 588 N N . ASP A 1 84 ? -8.555 13.402 7.811 1.00 93.00 84 ASP A N 1
ATOM 589 C CA . ASP A 1 84 ? -10.002 13.260 7.667 1.00 93.00 84 ASP A CA 1
ATOM 590 C C . ASP A 1 84 ? -10.589 12.513 8.880 1.00 93.00 84 ASP A C 1
ATOM 592 O O . ASP A 1 84 ? -10.259 11.342 9.082 1.00 93.00 84 ASP A O 1
ATOM 596 N N . PRO A 1 85 ? -11.455 13.153 9.690 1.00 94.88 85 PRO A N 1
ATOM 597 C CA . PRO A 1 85 ? -12.032 12.534 10.880 1.00 94.88 85 PRO A CA 1
ATOM 598 C C . PRO A 1 85 ? -13.004 11.378 10.583 1.00 94.88 85 PRO A C 1
ATOM 600 O O . PRO A 1 85 ? -13.391 10.679 11.518 1.00 94.88 85 PRO A O 1
ATOM 603 N N . GLU A 1 86 ? -13.426 11.161 9.330 1.00 96.50 86 GLU A N 1
ATOM 604 C CA . GLU A 1 86 ? -14.223 9.986 8.941 1.00 96.50 86 GLU A CA 1
ATOM 605 C C . GLU A 1 86 ? -13.403 8.680 8.997 1.00 96.50 86 GLU A C 1
ATOM 607 O O . GLU A 1 86 ? -13.973 7.587 9.095 1.00 96.50 86 GLU A O 1
ATOM 612 N N . PHE A 1 87 ? -12.070 8.777 8.957 1.00 98.25 87 PHE A N 1
ATOM 613 C CA . PHE A 1 87 ? -11.159 7.639 8.881 1.00 98.25 87 PHE A CA 1
ATOM 614 C C . PHE A 1 87 ? -10.217 7.565 10.089 1.00 98.25 87 PHE A C 1
ATOM 616 O O . PHE A 1 87 ? -9.893 8.557 10.740 1.00 98.25 87 PHE A O 1
ATOM 623 N N . ASN A 1 88 ? -9.755 6.352 10.378 1.00 98.38 88 ASN A N 1
ATOM 624 C CA . ASN A 1 88 ? -8.746 6.082 11.389 1.00 98.38 88 ASN A CA 1
ATOM 625 C C . ASN A 1 88 ? -7.414 6.753 11.016 1.00 98.38 88 ASN A C 1
ATOM 627 O O . ASN A 1 88 ? -7.027 6.779 9.847 1.00 98.38 88 ASN A O 1
ATOM 631 N N . ASN A 1 89 ? -6.692 7.240 12.026 1.00 98.00 89 ASN A N 1
ATOM 632 C CA . ASN A 1 89 ? -5.445 7.999 11.876 1.00 98.00 89 ASN A CA 1
ATOM 633 C C . ASN A 1 89 ? -4.253 7.395 12.647 1.00 98.00 89 ASN A C 1
ATOM 635 O O . ASN A 1 89 ? -3.204 8.026 12.767 1.00 98.00 89 ASN A O 1
ATOM 639 N N . ASP A 1 90 ? -4.407 6.175 13.165 1.00 96.88 90 ASP A N 1
ATOM 640 C CA . ASP A 1 90 ? -3.400 5.441 13.940 1.00 96.88 90 ASP A CA 1
ATOM 641 C C . ASP A 1 90 ? -2.272 4.851 13.075 1.00 96.88 90 ASP A C 1
ATOM 643 O O . ASP A 1 90 ? -1.233 4.453 13.601 1.00 96.88 90 ASP A O 1
ATOM 647 N N . VAL A 1 91 ? -2.430 4.851 11.747 1.00 97.75 91 VAL A N 1
ATOM 648 C CA . VAL A 1 91 ? -1.406 4.424 10.783 1.00 97.75 91 VAL A CA 1
ATOM 649 C C . VAL A 1 91 ? -0.790 5.643 10.095 1.00 97.75 91 VAL A C 1
ATOM 651 O O . VAL A 1 91 ? -1.351 6.197 9.153 1.00 97.75 91 VAL A O 1
ATOM 654 N N . GLN A 1 92 ? 0.401 6.039 10.546 1.00 97.00 92 GLN A N 1
ATOM 655 C CA . GLN A 1 92 ? 1.204 7.103 9.931 1.00 97.00 92 GLN A CA 1
ATOM 656 C C . GLN A 1 92 ? 2.165 6.509 8.898 1.00 97.00 92 GLN A C 1
ATOM 658 O O . GLN A 1 92 ? 3.351 6.320 9.162 1.00 97.00 92 GLN A O 1
ATOM 663 N N . LEU A 1 93 ? 1.633 6.168 7.725 1.00 97.69 93 LEU A N 1
ATOM 664 C CA . LEU A 1 93 ? 2.378 5.502 6.659 1.00 97.69 93 LEU A CA 1
ATOM 665 C C . LEU A 1 93 ? 2.423 6.373 5.399 1.00 97.69 93 LEU A C 1
ATOM 667 O O . LEU A 1 93 ? 1.382 6.818 4.918 1.00 97.69 93 LEU A O 1
ATOM 671 N N . ASN A 1 94 ? 3.623 6.560 4.850 1.00 98.19 94 ASN A N 1
ATOM 672 C CA . ASN A 1 94 ? 3.860 7.138 3.529 1.00 98.19 94 ASN A CA 1
ATOM 673 C C . ASN A 1 94 ? 5.070 6.435 2.898 1.00 98.19 94 ASN A C 1
ATOM 675 O O . ASN A 1 94 ? 6.214 6.737 3.238 1.00 98.19 94 ASN A O 1
ATOM 679 N N . ILE A 1 95 ? 4.810 5.457 2.032 1.00 98.62 95 ILE A N 1
ATOM 680 C CA . ILE A 1 95 ? 5.851 4.708 1.316 1.00 98.62 95 ILE A CA 1
ATOM 681 C C . ILE A 1 95 ? 5.934 5.250 -0.105 1.00 98.62 95 ILE A C 1
ATOM 683 O O . ILE A 1 95 ? 4.924 5.225 -0.794 1.00 98.62 95 ILE A O 1
ATOM 687 N N . LEU A 1 96 ? 7.121 5.653 -0.561 1.00 98.69 96 LEU A N 1
ATOM 688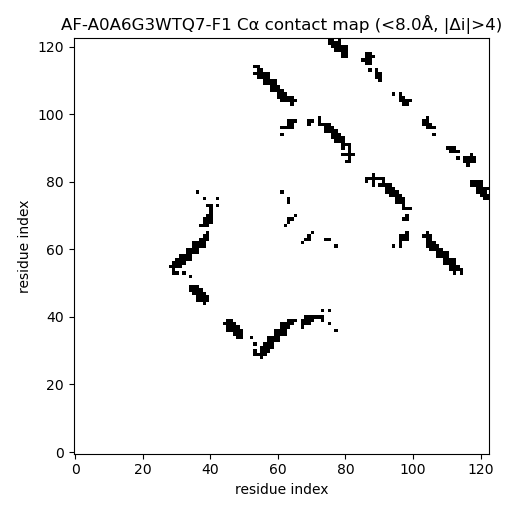 C CA . LEU A 1 96 ? 7.430 5.887 -1.975 1.00 98.69 96 LEU A CA 1
ATOM 689 C C . LEU A 1 96 ? 8.136 4.650 -2.535 1.00 98.69 96 LEU A C 1
ATOM 691 O O . LEU A 1 96 ? 9.134 4.225 -1.963 1.00 98.69 96 LEU A O 1
ATOM 695 N N . ALA A 1 97 ? 7.651 4.107 -3.651 1.00 98.81 97 ALA A N 1
ATOM 696 C CA . ALA A 1 97 ? 8.245 2.933 -4.284 1.00 98.81 97 ALA A CA 1
ATOM 697 C C . ALA A 1 97 ? 8.358 3.100 -5.803 1.00 98.81 97 ALA A C 1
ATOM 699 O O . ALA A 1 97 ? 7.479 3.695 -6.435 1.00 98.81 97 ALA A O 1
ATOM 700 N N . ASN A 1 98 ? 9.422 2.559 -6.393 1.00 98.56 98 ASN A N 1
ATOM 701 C CA . ASN A 1 98 ? 9.577 2.357 -7.838 1.00 98.56 98 ASN A CA 1
ATOM 702 C C . ASN A 1 98 ? 10.637 1.269 -8.113 1.00 98.56 98 ASN A C 1
ATOM 704 O O . ASN A 1 98 ? 11.481 1.022 -7.256 1.00 98.56 98 ASN A O 1
ATOM 708 N N . PRO A 1 99 ? 10.681 0.669 -9.316 1.00 98.69 99 PRO A N 1
ATOM 709 C CA . PRO A 1 99 ? 11.616 -0.414 -9.630 1.00 98.69 99 PRO A CA 1
ATOM 710 C C . PRO A 1 99 ? 13.106 -0.111 -9.424 1.00 98.69 99 PRO A C 1
ATOM 712 O O . PRO A 1 99 ? 13.899 -1.043 -9.316 1.00 98.69 99 PRO A O 1
ATOM 715 N N . GLY A 1 100 ? 13.498 1.165 -9.439 1.00 98.25 100 GLY A N 1
ATOM 716 C CA . GLY A 1 100 ? 14.881 1.604 -9.276 1.00 98.25 100 GLY A CA 1
ATOM 717 C C . GLY A 1 100 ? 15.268 1.981 -7.845 1.00 98.25 100 GLY A C 1
ATOM 718 O O . GLY A 1 100 ? 16.400 2.421 -7.646 1.00 98.25 100 GLY A O 1
ATOM 719 N N . ASP A 1 101 ? 14.362 1.866 -6.868 1.00 98.38 101 ASP A N 1
ATOM 720 C CA . ASP A 1 101 ? 14.708 2.082 -5.461 1.00 98.38 101 ASP A CA 1
ATOM 721 C C . ASP A 1 101 ? 15.564 0.933 -4.885 1.00 98.38 101 ASP A C 1
ATOM 723 O O . ASP A 1 101 ? 15.795 -0.091 -5.537 1.00 98.38 101 ASP A O 1
ATOM 727 N N . ALA A 1 102 ? 16.101 1.124 -3.676 1.00 98.00 102 ALA A N 1
ATOM 728 C CA . ALA A 1 102 ? 17.046 0.184 -3.067 1.00 98.00 102 ALA A CA 1
ATOM 729 C C . ALA A 1 102 ? 16.413 -1.183 -2.743 1.00 98.00 102 ALA A C 1
ATOM 731 O O . ALA A 1 102 ? 17.117 -2.190 -2.652 1.00 98.00 102 ALA A O 1
ATOM 732 N N . GLU A 1 103 ? 15.090 -1.223 -2.616 1.00 98.31 103 GLU A N 1
ATOM 733 C CA . GLU A 1 103 ? 14.279 -2.393 -2.309 1.00 98.31 103 GLU A CA 1
ATOM 734 C C . GLU A 1 103 ? 13.640 -3.009 -3.571 1.00 98.31 103 GLU A C 1
ATOM 736 O O . GLU A 1 103 ? 12.849 -3.953 -3.482 1.00 98.31 103 GLU A O 1
ATOM 741 N N . GLY A 1 104 ? 13.974 -2.500 -4.765 1.00 98.44 104 GLY A N 1
ATOM 742 C CA . GLY A 1 104 ? 13.431 -2.966 -6.044 1.00 98.44 104 GLY A CA 1
ATOM 743 C C . GLY A 1 104 ? 11.928 -2.714 -6.201 1.00 98.44 104 GLY A C 1
ATOM 744 O O . GLY A 1 104 ? 11.243 -3.446 -6.922 1.00 98.44 104 GLY A O 1
ATOM 745 N N . GLY A 1 105 ? 11.398 -1.712 -5.503 1.00 98.56 105 GLY A N 1
ATOM 746 C CA . GLY A 1 105 ? 9.998 -1.316 -5.518 1.00 98.56 105 GLY A CA 1
ATOM 747 C C . GLY A 1 105 ? 9.116 -2.060 -4.520 1.00 98.56 105 GLY A C 1
ATOM 748 O O . GLY A 1 105 ? 7.900 -1.879 -4.563 1.00 98.56 105 GLY A O 1
ATOM 749 N N . LYS A 1 106 ? 9.669 -2.906 -3.638 1.00 98.81 106 LYS A N 1
ATOM 750 C CA . LYS A 1 106 ? 8.886 -3.696 -2.676 1.00 98.81 106 LYS A CA 1
ATOM 751 C C . LYS A 1 106 ? 9.230 -3.363 -1.229 1.00 98.81 106 LYS A C 1
ATOM 753 O O . LYS A 1 106 ? 10.263 -3.769 -0.711 1.00 98.81 106 LYS A O 1
ATOM 758 N N . HIS A 1 107 ? 8.283 -2.738 -0.542 1.00 98.81 107 HIS A N 1
ATOM 759 C CA . HIS A 1 107 ? 8.434 -2.280 0.838 1.00 98.81 107 HIS A CA 1
ATOM 760 C C . HIS A 1 107 ? 7.476 -3.014 1.769 1.00 98.81 107 HIS A C 1
ATOM 762 O O . HIS A 1 107 ? 6.363 -3.361 1.371 1.00 98.81 107 HIS A O 1
ATOM 768 N N . SER A 1 108 ? 7.895 -3.234 3.015 1.00 98.25 108 SER A N 1
ATOM 769 C CA . SER A 1 108 ? 7.096 -3.9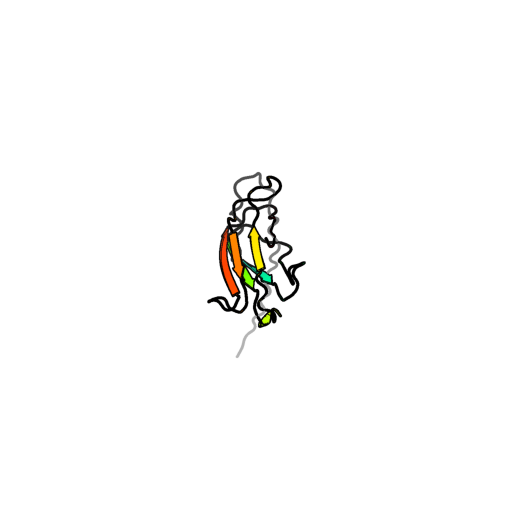10 4.039 1.00 98.25 108 SER A CA 1
ATOM 770 C C . SER A 1 108 ? 7.224 -3.200 5.384 1.00 98.25 108 SER A C 1
ATOM 772 O O . SER A 1 108 ? 8.336 -2.918 5.822 1.00 98.25 108 SER A O 1
ATOM 774 N N . VAL A 1 109 ? 6.100 -2.940 6.054 1.00 98.00 109 VAL A N 1
ATOM 775 C CA . VAL A 1 109 ? 6.039 -2.229 7.343 1.00 98.00 109 VAL A CA 1
ATOM 776 C C . VAL A 1 109 ? 5.034 -2.913 8.266 1.00 98.00 109 VAL A C 1
ATOM 778 O O . VAL A 1 109 ? 3.929 -3.249 7.845 1.00 98.00 109 VAL A O 1
ATOM 781 N N . GLU A 1 110 ? 5.394 -3.113 9.532 1.00 97.56 110 GLU A N 1
ATOM 782 C CA . GLU A 1 110 ? 4.451 -3.574 10.554 1.00 97.56 110 GLU A CA 1
ATOM 783 C C . GLU A 1 110 ? 3.641 -2.404 11.120 1.00 97.56 110 GLU A C 1
ATOM 785 O O . GLU A 1 110 ? 4.180 -1.345 11.440 1.00 97.56 110 GLU A O 1
ATOM 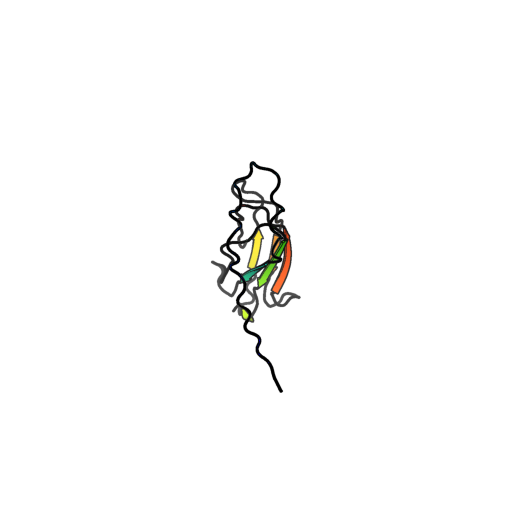790 N N . VAL A 1 111 ? 2.336 -2.609 11.270 1.00 96.88 111 VAL A N 1
ATOM 791 C CA . VAL A 1 111 ? 1.390 -1.642 11.830 1.00 96.88 111 VAL A CA 1
ATOM 792 C C . VAL A 1 111 ? 0.451 -2.331 12.816 1.00 96.88 111 VAL A C 1
ATOM 794 O O . VAL A 1 111 ? 0.336 -3.557 12.844 1.00 96.88 111 VAL A O 1
ATOM 797 N N . THR A 1 112 ? -0.257 -1.544 13.620 1.00 96.25 112 THR A N 1
ATOM 798 C CA . THR A 1 112 ? -1.413 -2.015 14.392 1.00 96.25 112 THR A CA 1
ATOM 799 C C . THR A 1 112 ? -2.645 -1.277 13.895 1.00 96.25 112 THR A C 1
ATOM 801 O O . THR A 1 112 ? -2.630 -0.054 13.833 1.00 96.25 112 THR A O 1
ATOM 804 N N . LEU A 1 113 ? -3.681 -2.023 13.518 1.00 97.00 113 LEU A N 1
ATOM 805 C CA . LEU A 1 113 ? -4.931 -1.493 12.985 1.00 97.00 113 LEU A CA 1
ATOM 806 C C . LEU A 1 113 ? -6.004 -1.463 14.072 1.00 97.00 113 LEU A C 1
ATOM 808 O O . LEU A 1 113 ? -6.372 -2.503 14.623 1.00 97.00 113 LEU A O 1
ATOM 812 N N . SER A 1 114 ? -6.561 -0.293 14.341 1.00 97.19 114 SER A N 1
ATOM 813 C CA . SER A 1 114 ? -7.797 -0.154 15.104 1.00 97.19 114 SER A CA 1
ATOM 814 C C . SER A 1 114 ? -9.013 -0.606 14.277 1.00 97.19 114 SER A C 1
ATOM 816 O O . SER A 1 114 ? -9.009 -0.494 13.047 1.00 97.19 114 SER A O 1
ATOM 818 N N . PRO A 1 115 ? -10.099 -1.090 14.911 1.00 96.94 115 PRO A N 1
ATOM 819 C CA . PRO A 1 115 ? -11.366 -1.291 14.212 1.00 96.94 115 PRO A CA 1
ATOM 820 C C . PRO A 1 115 ? -11.831 0.014 13.550 1.00 96.94 115 PRO A C 1
ATOM 822 O O . PRO A 1 115 ? -11.819 1.063 14.189 1.00 96.94 115 PRO A O 1
ATOM 825 N N . GLY A 1 116 ? -12.246 -0.031 12.282 1.00 96.69 116 GLY A N 1
ATOM 826 C CA . GLY A 1 116 ? -12.727 1.155 11.569 1.00 96.69 116 GLY A CA 1
ATOM 827 C C . GLY A 1 116 ? -12.389 1.146 10.083 1.00 96.69 116 GLY A C 1
ATOM 828 O O . GLY A 1 116 ? -12.196 0.090 9.478 1.00 96.69 116 GLY A O 1
ATOM 829 N N . ARG A 1 117 ? -12.366 2.339 9.484 1.00 98.06 117 ARG A N 1
ATOM 830 C CA . ARG A 1 117 ? -12.070 2.557 8.063 1.00 98.06 117 ARG A CA 1
ATOM 831 C C . ARG A 1 117 ? -10.786 3.355 7.928 1.00 98.06 117 ARG A C 1
ATOM 833 O O . ARG A 1 117 ? -10.558 4.278 8.693 1.00 98.06 117 ARG A O 1
ATOM 840 N N . TYR A 1 118 ? -10.009 3.044 6.903 1.00 98.31 118 TYR A N 1
ATOM 841 C CA . TYR A 1 118 ? -8.805 3.781 6.538 1.00 98.31 118 TYR A CA 1
ATOM 842 C C . TYR A 1 118 ? -8.983 4.393 5.155 1.00 98.31 118 TYR A C 1
ATOM 844 O O . TYR A 1 118 ? -9.614 3.784 4.287 1.00 98.31 118 TYR A O 1
ATOM 852 N N . PHE A 1 119 ? -8.407 5.573 4.948 1.00 98.12 119 PHE A N 1
ATOM 853 C CA . PHE A 1 119 ? -8.299 6.188 3.632 1.00 98.12 119 PHE A CA 1
ATOM 854 C C . PHE A 1 119 ? -6.834 6.204 3.210 1.00 98.12 119 PHE A C 1
ATOM 856 O O . PHE A 1 119 ? -5.979 6.696 3.945 1.00 98.12 119 PHE A O 1
ATOM 863 N N . TYR A 1 120 ? -6.548 5.664 2.028 1.00 98.12 120 TYR A N 1
ATOM 864 C CA . TYR A 1 120 ? -5.213 5.656 1.444 1.00 98.12 120 TYR A CA 1
ATOM 865 C C . TYR A 1 120 ? -5.252 6.198 0.017 1.00 98.12 120 TYR A C 1
ATOM 867 O O . TYR A 1 120 ? -6.271 6.096 -0.669 1.00 98.12 120 TYR A O 1
ATOM 875 N N . HIS A 1 121 ? -4.144 6.782 -0.422 1.00 98.19 121 HIS A N 1
ATOM 876 C CA . HIS A 1 121 ? -4.022 7.394 -1.739 1.00 98.19 121 HIS A CA 1
ATOM 877 C C . HIS A 1 121 ? -2.562 7.460 -2.194 1.00 98.19 121 HIS A C 1
ATOM 879 O O . HIS A 1 121 ? -1.636 7.379 -1.383 1.00 98.19 121 HIS A O 1
ATOM 885 N N . CYS A 1 122 ? -2.392 7.630 -3.505 1.00 98.19 122 CYS A N 1
ATOM 886 C CA . CYS A 1 122 ? -1.146 8.092 -4.098 1.00 98.19 122 CYS A CA 1
ATOM 887 C C . CYS A 1 122 ? -1.185 9.627 -4.121 1.00 98.19 122 CYS A C 1
ATOM 889 O O . CYS A 1 122 ? -2.247 10.210 -4.354 1.00 98.19 122 CYS A O 1
ATOM 891 N N . THR A 1 123 ? -0.047 10.260 -3.863 1.00 92.88 123 THR A N 1
ATOM 892 C CA . THR A 1 123 ? 0.134 11.720 -3.760 1.00 92.88 123 THR A CA 1
ATOM 893 C C . THR A 1 123 ? 0.984 12.260 -4.887 1.00 92.88 123 THR A C 1
ATOM 895 O O . THR A 1 123 ? 2.009 11.598 -5.167 1.00 92.88 123 THR A O 1
#

Organism: NCBI:txid2706086

pLDDT: mean 86.12, std 20.05, range [41.69, 98.94]

Solvent-accessible surface area (backbone atoms only — not comparable to full-atom values): 7770 Å² total; per-residue (Å²): 142,81,86,89,84,88,84,91,84,79,89,86,86,84,80,82,80,72,95,69,82,88,76,81,75,74,76,72,77,48,61,82,39,80,44,54,35,31,28,28,57,62,89,90,52,68,78,44,64,70,91,74,83,73,51,32,41,30,36,43,32,44,33,22,12,58,90,57,52,18,85,75,57,48,74,48,38,53,30,41,48,63,82,56,87,91,34,52,50,80,52,90,43,74,46,79,30,16,40,82,47,98,60,42,7,52,48,76,47,80,47,60,40,73,83,81,49,75,47,72,45,68,124

Radius of gyration: 23.71 Å; Cα contacts (8 Å, |Δi|>4): 229; chains: 1; bounding box: 43×81×48 Å

InterPro domains:
  IPR008972 Cupredoxin [SSF49503] (32-123)

Nearest PDB structures (foldseek):
  8uwt-assembly2_B  TM=3.602E-01  e=2.743E-01  Clostridium acetobutylicum ATCC 824